Protein AF-A0A914Z4Q5-F1 (afdb_monomer_lite)

Secondary structure (DSSP, 8-state):
-HHHHHHHHHHIIIIIHHHHHHHHHS-GGGHHHHHHHHHHHHHHHHHHHHHHHHHHTSHHHHHHHHHHT--HHHHHHHHHHHHHHHHHHHHHHHHHHPPP---TT--

Radius of gyration: 18.32 Å; chains: 1; bounding box: 39×31×53 Å

Organism: NCBI:txid310955

Foldseek 3Di:
DVVVVVVVVVCCVCVVVVLVLLCQQDDPVCNVVSVVVVVVVVVVVVVVVVVLVVVCPDPVNVVVCVVVVDDSVVVVVVVVVVVVVVVVVVVVVVVVVDDRDTPPPDD

Sequence (107 aa):
MLPYALLTFGEVLVSATGLEFAYSQAPQAMKGVVMSFWNLTTTIGNLWVLLSNAAVRNDTVTHQIAGTGLSEAAFLMFFFAGFAFVAALAFGWYAKRYRMVDNYRSA

Structure (mmCIF, N/CA/C/O backbone):
data_AF-A0A914Z4Q5-F1
#
_entry.id   AF-A0A914Z4Q5-F1
#
loop_
_atom_site.group_PDB
_atom_site.id
_atom_site.type_symbol
_atom_site.label_atom_id
_atom_site.label_alt_id
_atom_site.label_comp_id
_atom_site.label_asym_id
_atom_site.label_entity_id
_atom_site.label_seq_id
_atom_site.pdbx_PDB_ins_code
_atom_site.Cartn_x
_atom_site.Cartn_y
_atom_site.Cartn_z
_atom_site.occupancy
_atom_site.B_iso_or_equiv
_atom_site.auth_seq_id
_atom_site.auth_comp_id
_atom_site.auth_asym_id
_atom_site.auth_atom_id
_atom_site.pdbx_PDB_model_num
ATOM 1 N N . MET A 1 1 ? 4.675 18.790 -8.484 1.00 60.09 1 MET A N 1
ATOM 2 C CA . MET A 1 1 ? 3.553 19.233 -7.625 1.00 60.09 1 MET A CA 1
ATOM 3 C C . MET A 1 1 ? 2.366 18.276 -7.692 1.00 60.09 1 MET A C 1
ATOM 5 O O . MET A 1 1 ? 2.050 17.696 -6.667 1.00 60.09 1 MET A O 1
ATOM 9 N N . LEU A 1 2 ? 1.782 18.017 -8.870 1.00 78.38 2 LEU A N 1
ATOM 10 C CA . LEU A 1 2 ? 0.685 17.042 -9.058 1.00 78.38 2 LEU A CA 1
ATOM 11 C C . LEU A 1 2 ? 0.879 15.660 -8.387 1.00 78.38 2 LEU A C 1
ATOM 13 O O . LEU A 1 2 ? -0.017 15.254 -7.652 1.00 78.38 2 LEU A O 1
ATOM 17 N N . PRO A 1 3 ? 2.016 14.951 -8.555 1.00 78.38 3 PRO A N 1
ATOM 18 C CA . PRO A 1 3 ? 2.190 13.640 -7.923 1.00 78.38 3 PRO A CA 1
ATOM 19 C C . PRO A 1 3 ? 2.276 13.722 -6.394 1.00 78.38 3 PRO A C 1
ATOM 21 O O . PRO A 1 3 ? 1.740 12.859 -5.712 1.00 78.38 3 PRO A O 1
ATOM 24 N N . TYR A 1 4 ? 2.881 14.782 -5.852 1.00 79.00 4 TYR A N 1
ATOM 25 C CA . TYR A 1 4 ? 2.941 15.003 -4.406 1.00 79.00 4 TYR A CA 1
ATOM 26 C C . TYR A 1 4 ? 1.558 15.293 -3.824 1.00 79.00 4 TYR A C 1
ATOM 28 O O . TYR A 1 4 ? 1.198 14.708 -2.814 1.00 79.00 4 TYR A O 1
ATOM 36 N N . ALA A 1 5 ? 0.752 16.122 -4.493 1.00 82.12 5 ALA A N 1
ATOM 37 C CA . ALA A 1 5 ? -0.614 16.399 -4.056 1.00 82.12 5 ALA A CA 1
ATOM 38 C C . ALA A 1 5 ? -1.478 15.127 -4.036 1.00 82.12 5 ALA A C 1
ATOM 40 O O . ALA A 1 5 ? -2.187 14.886 -3.064 1.00 82.12 5 ALA A O 1
ATOM 41 N N . LEU A 1 6 ? -1.382 14.289 -5.076 1.00 83.44 6 LEU A N 1
ATOM 42 C CA . LEU A 1 6 ? -2.100 13.011 -5.143 1.00 83.44 6 LEU A CA 1
ATOM 43 C C . LEU A 1 6 ? -1.632 12.026 -4.066 1.00 83.44 6 LEU A C 1
ATOM 45 O O . LEU A 1 6 ? -2.463 11.371 -3.439 1.00 83.44 6 LEU A O 1
ATOM 49 N N . LEU A 1 7 ? -0.320 11.937 -3.832 1.00 85.06 7 LEU A N 1
ATOM 50 C CA . LEU A 1 7 ? 0.248 11.042 -2.828 1.00 85.06 7 LEU A CA 1
ATOM 51 C C . LEU A 1 7 ? -0.152 11.469 -1.413 1.00 85.06 7 LEU A C 1
ATOM 53 O O . LEU A 1 7 ? -0.652 10.642 -0.659 1.00 85.06 7 LEU A O 1
ATOM 57 N N . THR A 1 8 ? -0.026 12.755 -1.078 1.00 83.31 8 THR A N 1
ATOM 58 C CA . THR A 1 8 ? -0.447 13.284 0.228 1.00 83.31 8 THR A CA 1
ATOM 59 C C . THR A 1 8 ? -1.955 13.144 0.433 1.00 83.31 8 THR A C 1
ATOM 61 O O . THR A 1 8 ? -2.401 12.816 1.529 1.00 83.31 8 THR A O 1
ATOM 64 N N . PHE A 1 9 ? -2.764 13.331 -0.613 1.00 82.94 9 PHE A N 1
ATOM 65 C CA . PHE A 1 9 ? -4.207 13.111 -0.519 1.00 82.94 9 PHE A CA 1
ATOM 66 C C . PHE A 1 9 ? -4.541 11.640 -0.225 1.00 82.94 9 PHE A C 1
ATOM 68 O O . PHE A 1 9 ? -5.350 11.356 0.657 1.00 82.94 9 PHE A O 1
ATOM 75 N N . GLY A 1 10 ? -3.876 10.700 -0.905 1.00 80.31 10 GLY A N 1
ATOM 76 C CA . GLY A 1 10 ? -4.007 9.268 -0.625 1.00 80.31 10 GLY A CA 1
ATOM 77 C C . GLY A 1 10 ? -3.531 8.886 0.779 1.00 80.31 10 GLY A C 1
ATOM 78 O O . GLY A 1 10 ? -4.180 8.094 1.457 1.00 80.31 10 GLY A O 1
ATOM 79 N N . GLU A 1 11 ? -2.440 9.490 1.246 1.00 83.31 11 GLU A N 1
ATOM 80 C CA . GLU A 1 11 ? -1.909 9.280 2.592 1.00 83.31 11 GLU A CA 1
ATOM 81 C C . GLU A 1 11 ? -2.914 9.702 3.667 1.00 83.31 11 GLU A C 1
ATOM 83 O O . GLU A 1 11 ? -3.205 8.917 4.566 1.00 83.31 11 GLU A O 1
ATOM 88 N N . VAL A 1 12 ? -3.514 10.889 3.553 1.00 82.75 12 VAL A N 1
ATOM 89 C CA . VAL A 1 12 ? -4.534 11.348 4.509 1.00 82.75 12 VAL A CA 1
ATOM 90 C C . VAL A 1 12 ? -5.757 10.428 4.485 1.00 82.75 12 VAL A C 1
ATOM 92 O O . VAL A 1 12 ? -6.275 10.060 5.539 1.00 82.75 12 VAL A O 1
ATOM 95 N N . LEU A 1 13 ? -6.195 10.006 3.297 1.00 82.88 13 LEU A N 1
ATOM 96 C CA . LEU A 1 13 ? -7.371 9.152 3.154 1.00 82.88 13 LEU A CA 1
ATOM 97 C C . LEU A 1 13 ? -7.177 7.730 3.667 1.00 82.88 13 LEU A C 1
ATOM 99 O O . LEU A 1 13 ? -8.170 7.134 4.060 1.00 82.88 13 LEU A O 1
ATOM 103 N N . VAL A 1 14 ? -5.968 7.168 3.645 1.00 77.31 14 VAL A N 1
ATOM 104 C CA . VAL A 1 14 ? -5.729 5.764 4.028 1.00 77.31 14 VAL A CA 1
ATOM 105 C C . VAL A 1 14 ? -5.035 5.652 5.383 1.00 77.31 14 VAL A C 1
ATOM 107 O O . VAL A 1 14 ? -5.427 4.826 6.204 1.00 77.31 14 VAL A O 1
ATOM 110 N N . SER A 1 15 ? -4.019 6.477 5.638 1.00 75.81 15 SER A N 1
ATOM 111 C CA . SER A 1 15 ? -3.202 6.396 6.852 1.00 75.81 15 SER A CA 1
ATOM 112 C C . SER A 1 15 ? -3.958 6.923 8.072 1.00 75.81 15 SER A C 1
ATOM 114 O O . SER A 1 15 ? -4.119 6.202 9.057 1.00 75.81 15 SER A O 1
ATOM 116 N N . ALA A 1 16 ? -4.496 8.147 7.993 1.00 74.06 16 ALA A N 1
ATOM 117 C CA . ALA A 1 16 ? -5.208 8.750 9.121 1.00 74.06 16 ALA A CA 1
ATOM 118 C C . ALA A 1 16 ? -6.540 8.032 9.400 1.00 74.06 16 ALA A C 1
ATOM 120 O O . ALA A 1 16 ? -6.798 7.617 10.528 1.00 74.06 16 ALA A O 1
ATOM 121 N N . THR A 1 17 ? -7.355 7.802 8.363 1.00 79.56 17 THR A N 1
ATOM 122 C CA . THR A 1 17 ? -8.668 7.153 8.535 1.00 79.56 17 THR A CA 1
ATOM 123 C C . THR A 1 17 ? -8.552 5.667 8.892 1.00 79.56 17 THR A C 1
ATOM 125 O O . THR A 1 17 ? -9.358 5.157 9.668 1.00 79.56 17 THR A O 1
ATOM 128 N N . GLY A 1 18 ? -7.549 4.960 8.355 1.00 76.19 18 GLY A N 1
ATOM 129 C CA . GLY A 1 18 ? -7.372 3.525 8.566 1.00 76.19 18 GLY A CA 1
ATOM 130 C C . GLY A 1 18 ? -7.026 3.194 10.013 1.00 76.19 18 GLY A C 1
ATOM 131 O O . GLY A 1 18 ? -7.574 2.244 10.575 1.00 76.19 18 GLY A O 1
ATOM 132 N N . LEU A 1 19 ? -6.169 4.005 10.640 1.00 74.12 19 LEU A N 1
ATOM 133 C CA . LEU A 1 19 ? -5.808 3.829 12.044 1.00 74.12 19 LEU A CA 1
ATOM 134 C C . LEU A 1 19 ? -6.984 4.162 12.977 1.00 74.12 19 LEU A C 1
ATOM 136 O O . LEU A 1 19 ? -7.260 3.409 13.912 1.00 74.12 19 LEU A O 1
ATOM 140 N N . GLU A 1 20 ? -7.716 5.245 12.701 1.00 75.06 20 GLU A N 1
ATOM 141 C CA . GLU A 1 20 ? -8.919 5.610 13.461 1.00 75.06 20 GLU A CA 1
ATOM 142 C C . GLU A 1 20 ? -10.014 4.537 13.351 1.00 75.06 20 GLU A C 1
ATOM 144 O O . GLU A 1 20 ? -10.592 4.130 14.364 1.00 75.06 20 GLU A O 1
ATOM 149 N N . PHE A 1 21 ? -10.241 3.996 12.150 1.00 76.50 21 PHE A N 1
ATOM 150 C CA . PHE A 1 21 ? -11.155 2.877 11.935 1.00 76.50 21 PHE A CA 1
ATOM 151 C C . PHE A 1 21 ? -10.711 1.628 12.707 1.00 76.50 21 PHE A C 1
ATOM 153 O O . PHE A 1 21 ? -11.515 1.036 13.431 1.00 76.50 21 PHE A O 1
ATOM 160 N N . ALA A 1 22 ? -9.430 1.254 12.632 1.00 73.94 22 ALA A N 1
ATOM 161 C CA . ALA A 1 22 ? -8.899 0.102 13.358 1.00 73.94 22 ALA A CA 1
ATOM 162 C C . ALA A 1 22 ? -9.063 0.249 14.882 1.00 73.94 22 ALA A C 1
ATOM 164 O O . ALA A 1 22 ? -9.409 -0.720 15.561 1.00 73.94 22 ALA A O 1
ATOM 165 N N . TYR A 1 23 ? -8.892 1.459 15.424 1.00 70.69 23 TYR A N 1
ATOM 166 C CA . TYR A 1 23 ? -9.152 1.728 16.838 1.0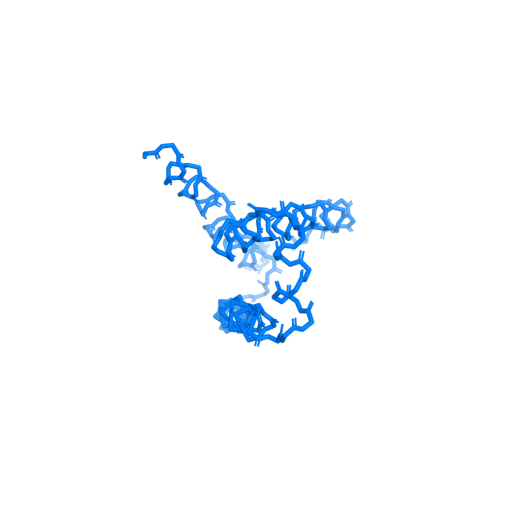0 70.69 23 TYR A CA 1
ATOM 167 C C . TYR A 1 23 ? -10.635 1.705 17.216 1.00 70.69 23 TYR A C 1
ATOM 169 O O . TYR A 1 23 ? -10.943 1.318 18.341 1.00 70.69 23 TYR A O 1
ATOM 177 N N . SER A 1 24 ? -11.549 2.077 16.317 1.00 71.94 24 SER A N 1
ATOM 178 C CA . SER A 1 24 ? -12.999 2.001 16.574 1.00 71.94 24 SER A CA 1
ATOM 179 C C . SER A 1 24 ? -13.537 0.561 16.614 1.00 71.94 24 SER A C 1
ATOM 181 O O . SER A 1 24 ? -14.473 0.256 17.358 1.00 71.94 24 SER A O 1
ATOM 183 N N . GLN A 1 25 ? -12.916 -0.337 15.843 1.00 65.94 25 GLN A N 1
ATOM 184 C CA . GLN A 1 25 ? -13.324 -1.737 15.706 1.00 65.94 25 GLN A CA 1
ATOM 185 C C . GLN A 1 25 ? -12.622 -2.666 16.713 1.00 65.94 25 GLN A C 1
ATOM 187 O O . GLN A 1 25 ? -13.111 -3.763 16.975 1.00 65.94 25 GLN A O 1
ATOM 192 N N . ALA A 1 26 ? -11.497 -2.263 17.312 1.00 66.56 26 ALA A N 1
ATOM 193 C CA . ALA A 1 26 ? -10.769 -3.081 18.285 1.00 66.56 26 ALA A CA 1
ATOM 194 C C . ALA A 1 26 ? -11.216 -2.811 19.742 1.00 66.56 26 ALA A C 1
ATOM 196 O O . ALA A 1 26 ? -11.399 -1.654 20.125 1.00 66.56 26 ALA A O 1
ATOM 197 N N . PRO A 1 27 ? -11.335 -3.842 20.604 1.00 61.59 27 PRO A N 1
ATOM 198 C CA . PRO A 1 27 ? -11.535 -3.656 22.043 1.00 61.59 27 PRO A CA 1
ATOM 199 C C . PRO A 1 27 ? -10.419 -2.798 22.664 1.00 61.59 27 PRO A C 1
ATOM 201 O O . PRO A 1 27 ? -9.254 -2.933 22.288 1.00 61.59 27 PRO A O 1
ATOM 204 N N . GLN A 1 28 ? -10.742 -1.960 23.660 1.00 62.16 28 GLN A N 1
ATOM 205 C CA . GLN A 1 28 ? -9.801 -1.004 24.284 1.00 62.16 28 GLN A CA 1
ATOM 206 C C . GLN A 1 28 ? -8.481 -1.646 24.757 1.00 62.16 28 GLN A C 1
ATOM 208 O O . GLN A 1 28 ? -7.422 -1.029 24.649 1.00 62.16 28 GLN A O 1
ATOM 213 N N . ALA A 1 29 ? -8.522 -2.905 25.206 1.00 68.56 29 ALA A N 1
ATOM 214 C CA . ALA A 1 29 ? -7.349 -3.666 25.643 1.00 68.56 29 ALA A CA 1
ATOM 215 C C . ALA A 1 29 ? -6.364 -4.035 24.509 1.00 68.56 29 ALA A C 1
ATOM 217 O O . ALA A 1 29 ? -5.212 -4.355 24.784 1.00 68.56 29 ALA A O 1
ATOM 218 N N . MET A 1 30 ? -6.777 -3.981 23.235 1.00 75.94 30 MET A N 1
ATOM 219 C CA . MET A 1 30 ? -5.962 -4.396 22.080 1.00 75.94 30 MET A CA 1
ATOM 220 C C . MET A 1 30 ? -5.346 -3.224 21.301 1.00 75.94 30 MET A C 1
ATOM 222 O O . MET A 1 30 ? -4.684 -3.446 20.287 1.00 75.94 30 MET A O 1
ATOM 226 N N . LYS A 1 31 ? -5.492 -1.978 21.772 1.00 69.94 31 LYS A N 1
ATOM 227 C CA . LYS A 1 31 ? -4.938 -0.787 21.097 1.00 69.94 31 LYS A CA 1
ATOM 228 C C . LYS A 1 31 ? -3.426 -0.874 20.850 1.00 69.94 31 LYS A C 1
ATOM 230 O O . LYS A 1 31 ? -2.961 -0.479 19.782 1.00 69.94 31 LYS A O 1
ATOM 235 N N . GLY A 1 32 ? -2.670 -1.442 21.793 1.00 76.88 32 GLY A N 1
ATOM 236 C CA . GLY A 1 32 ? -1.230 -1.674 21.621 1.00 76.88 32 GLY A CA 1
ATOM 237 C C . GLY A 1 32 ? -0.919 -2.675 20.503 1.00 76.88 32 GLY A C 1
ATOM 238 O O . GLY A 1 32 ? -0.011 -2.455 19.710 1.00 76.88 32 GLY A O 1
ATOM 239 N N . VAL A 1 33 ? -1.727 -3.732 20.376 1.00 81.44 33 VAL A N 1
ATOM 240 C CA . VAL A 1 33 ? -1.579 -4.747 19.322 1.00 81.44 33 VAL A CA 1
ATOM 241 C C . VAL A 1 33 ? -1.899 -4.155 17.946 1.00 81.44 33 VAL A C 1
ATOM 243 O O . VAL A 1 33 ? -1.147 -4.384 17.002 1.00 81.44 33 VAL A O 1
ATOM 246 N N . VAL A 1 34 ? -2.949 -3.331 17.837 1.00 81.81 34 VAL A N 1
ATOM 247 C CA . VAL A 1 34 ? -3.288 -2.605 16.597 1.00 81.81 34 VAL A CA 1
ATOM 248 C C . VAL A 1 34 ? -2.139 -1.699 16.154 1.00 81.81 34 VAL A C 1
ATOM 250 O O . VAL A 1 34 ? -1.757 -1.733 14.987 1.00 81.81 34 VAL A O 1
ATOM 253 N N . MET A 1 35 ? -1.535 -0.941 17.076 1.00 81.94 35 MET A N 1
ATOM 254 C CA . MET A 1 35 ? -0.389 -0.083 16.751 1.00 81.94 35 MET A CA 1
ATOM 255 C C . MET A 1 35 ? 0.836 -0.901 16.303 1.00 81.94 35 MET A C 1
ATOM 257 O O . MET A 1 35 ? 1.513 -0.528 15.347 1.00 81.94 35 MET A O 1
ATOM 261 N N . SER A 1 36 ? 1.099 -2.049 16.933 1.00 84.88 36 SER A N 1
ATOM 262 C CA . SER A 1 36 ? 2.167 -2.961 16.501 1.00 84.88 36 SER A CA 1
ATOM 263 C C . SER A 1 36 ? 1.929 -3.518 15.094 1.00 84.88 36 SER A C 1
ATOM 265 O O . SER A 1 36 ? 2.852 -3.523 14.281 1.00 84.88 36 SER A O 1
ATOM 267 N N . PHE A 1 37 ? 0.701 -3.934 14.766 1.00 84.38 37 PHE A N 1
ATOM 268 C CA . PHE A 1 37 ? 0.352 -4.365 13.405 1.00 84.38 37 PHE A CA 1
ATOM 269 C C . PHE A 1 37 ? 0.419 -3.220 12.389 1.00 84.38 37 PHE A C 1
ATOM 271 O O . PHE A 1 37 ? 0.808 -3.440 11.240 1.00 84.38 37 PHE A O 1
ATOM 278 N N . TRP A 1 38 ? 0.106 -1.993 12.802 1.00 83.88 38 TRP A N 1
ATOM 279 C CA . TRP A 1 38 ? 0.272 -0.815 11.956 1.00 83.88 38 TRP A CA 1
ATOM 280 C C . TRP A 1 38 ? 1.744 -0.585 11.592 1.00 83.88 38 TRP A C 1
ATOM 282 O O . TRP A 1 38 ? 2.085 -0.479 10.416 1.00 83.88 38 TRP A O 1
ATOM 292 N N . ASN A 1 39 ? 2.642 -0.625 12.580 1.00 84.75 39 ASN A N 1
ATOM 293 C CA . ASN A 1 39 ? 4.084 -0.528 12.335 1.00 84.75 39 ASN A CA 1
ATOM 294 C C . ASN A 1 39 ? 4.593 -1.668 11.443 1.00 84.75 39 ASN A C 1
ATOM 296 O O . ASN A 1 39 ? 5.376 -1.432 10.522 1.00 84.75 39 ASN A O 1
ATOM 300 N N . LEU A 1 40 ? 4.098 -2.890 11.664 1.00 86.75 40 LEU A N 1
ATOM 301 C CA . LEU A 1 40 ? 4.428 -4.038 10.824 1.00 86.75 40 LEU A CA 1
ATOM 302 C C . LEU A 1 40 ? 3.994 -3.823 9.367 1.00 86.75 40 LEU A C 1
ATOM 304 O O . LEU A 1 40 ? 4.713 -4.218 8.454 1.00 86.75 40 LEU A O 1
ATOM 308 N N . THR A 1 41 ? 2.859 -3.160 9.138 1.00 86.44 41 THR A N 1
ATOM 309 C CA . THR A 1 41 ? 2.380 -2.825 7.789 1.00 86.44 41 THR A CA 1
ATOM 310 C C . THR A 1 41 ? 3.388 -1.933 7.058 1.00 86.44 41 THR A C 1
ATOM 312 O O . THR A 1 41 ? 3.738 -2.219 5.912 1.00 86.44 41 THR A O 1
ATOM 315 N N . THR A 1 42 ? 3.948 -0.923 7.733 1.00 88.81 42 THR A N 1
ATOM 316 C CA . THR A 1 42 ? 5.023 -0.078 7.180 1.00 88.81 42 THR A CA 1
ATOM 317 C C . THR A 1 42 ? 6.295 -0.879 6.898 1.00 88.81 42 THR A C 1
ATOM 319 O O . THR A 1 42 ? 6.930 -0.693 5.857 1.00 88.81 42 THR A O 1
ATOM 322 N N . THR A 1 43 ? 6.678 -1.802 7.785 1.00 89.75 43 THR A N 1
ATOM 323 C CA . THR A 1 43 ? 7.828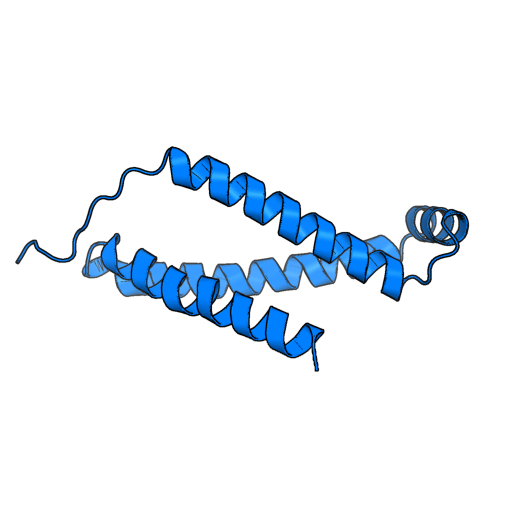 -2.691 7.553 1.00 89.75 43 THR A CA 1
ATOM 324 C C . THR A 1 43 ? 7.612 -3.578 6.326 1.00 89.75 43 THR A C 1
ATOM 326 O O . THR A 1 43 ? 8.488 -3.649 5.468 1.00 89.75 43 THR A O 1
ATOM 329 N N . ILE A 1 44 ? 6.440 -4.204 6.197 1.00 90.81 44 ILE A N 1
ATOM 330 C CA . ILE A 1 44 ? 6.086 -5.047 5.047 1.00 90.81 44 ILE A CA 1
ATOM 331 C C . ILE A 1 44 ? 6.076 -4.224 3.751 1.00 90.81 44 ILE A C 1
ATOM 333 O O . ILE A 1 44 ? 6.589 -4.687 2.734 1.00 90.81 44 ILE A O 1
ATOM 337 N 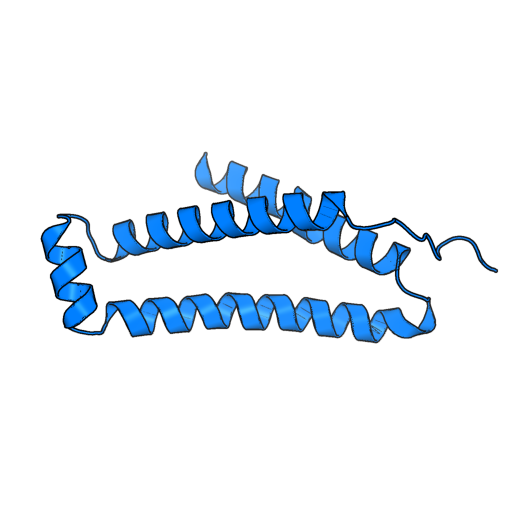N . GLY A 1 45 ? 5.566 -2.990 3.781 1.00 88.75 45 GLY A N 1
ATOM 338 C CA . GLY A 1 45 ? 5.619 -2.079 2.634 1.00 88.75 45 GLY A CA 1
ATOM 339 C C . GLY A 1 45 ? 7.052 -1.816 2.158 1.00 88.75 45 GLY A C 1
ATOM 340 O O . GLY A 1 45 ? 7.346 -1.940 0.971 1.00 88.75 45 GLY A O 1
ATOM 341 N N . ASN A 1 46 ? 7.973 -1.543 3.085 1.00 91.25 46 ASN A N 1
ATOM 342 C CA . ASN A 1 46 ? 9.389 -1.360 2.752 1.00 91.25 46 ASN A CA 1
ATOM 343 C C . ASN A 1 46 ? 10.059 -2.656 2.265 1.00 91.25 46 ASN A C 1
ATOM 345 O O . ASN A 1 46 ? 10.906 -2.611 1.372 1.00 91.25 46 ASN A O 1
ATOM 349 N N . LEU A 1 47 ? 9.663 -3.819 2.794 1.00 91.44 47 LEU A N 1
ATOM 350 C CA . LEU A 1 47 ? 10.146 -5.112 2.301 1.00 91.44 47 LEU A CA 1
ATOM 351 C C . LEU A 1 47 ? 9.777 -5.331 0.830 1.00 91.44 47 LEU A C 1
ATOM 353 O O . LEU A 1 47 ? 10.624 -5.784 0.063 1.00 91.44 47 LEU A O 1
ATOM 357 N N . TRP A 1 48 ? 8.569 -4.951 0.403 1.00 87.88 48 TRP A N 1
ATOM 358 C CA . TRP A 1 48 ? 8.191 -5.008 -1.014 1.00 87.88 48 TRP A CA 1
ATOM 359 C C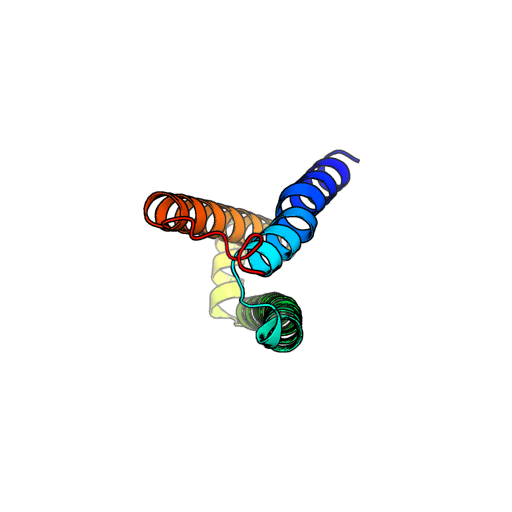 . TRP A 1 48 ? 9.089 -4.142 -1.899 1.00 87.88 48 TRP A C 1
ATOM 361 O O . TRP A 1 48 ? 9.472 -4.585 -2.980 1.00 87.88 48 TRP A O 1
ATOM 371 N N . VAL A 1 49 ? 9.485 -2.956 -1.426 1.00 88.50 49 VAL A N 1
ATOM 372 C CA . VAL A 1 49 ? 10.431 -2.080 -2.140 1.00 88.50 49 VAL A CA 1
ATOM 373 C C . VAL A 1 49 ? 11.803 -2.730 -2.284 1.00 88.50 49 VAL A C 1
ATOM 375 O O . VAL A 1 49 ? 12.406 -2.677 -3.356 1.00 88.50 49 VAL A O 1
ATOM 378 N N . LEU A 1 50 ? 12.305 -3.378 -1.235 1.00 89.50 50 LEU A N 1
ATOM 379 C CA . LEU A 1 50 ? 13.579 -4.095 -1.298 1.00 89.50 50 LEU A CA 1
ATOM 380 C C . LEU A 1 50 ? 13.510 -5.284 -2.262 1.00 89.50 50 LEU A C 1
ATOM 382 O O . LEU A 1 50 ? 14.401 -5.450 -3.095 1.00 89.50 50 LEU A O 1
ATOM 386 N N . LEU A 1 51 ? 12.440 -6.078 -2.187 1.00 89.50 51 LEU A N 1
ATOM 387 C CA . LEU A 1 51 ? 12.238 -7.240 -3.050 1.00 89.50 51 LEU A CA 1
ATOM 388 C C . LEU A 1 51 ? 12.098 -6.845 -4.522 1.00 89.50 51 LEU A C 1
ATOM 390 O O . LEU A 1 51 ? 12.708 -7.488 -5.373 1.00 89.50 51 LEU A O 1
ATOM 394 N N . SER A 1 52 ? 11.362 -5.776 -4.839 1.00 86.50 52 SER A N 1
ATOM 395 C CA . SER A 1 52 ? 11.237 -5.300 -6.221 1.00 86.50 52 SER A CA 1
ATOM 396 C C . SER A 1 52 ? 12.575 -4.803 -6.768 1.00 86.50 52 SER A C 1
ATOM 398 O O . SER A 1 52 ? 12.923 -5.104 -7.906 1.00 86.50 52 SER A O 1
ATOM 400 N N . ASN A 1 53 ? 13.361 -4.087 -5.955 1.00 85.38 53 ASN A N 1
ATOM 401 C CA . ASN A 1 53 ? 14.699 -3.640 -6.346 1.00 85.38 53 ASN A CA 1
ATOM 402 C C . ASN A 1 53 ? 15.651 -4.823 -6.576 1.00 85.38 53 ASN A C 1
ATOM 404 O O . ASN A 1 53 ? 16.421 -4.814 -7.534 1.00 85.38 53 ASN A O 1
ATOM 408 N N . ALA A 1 54 ? 15.594 -5.852 -5.728 1.00 85.38 54 ALA A N 1
ATOM 409 C CA . ALA A 1 54 ? 16.375 -7.071 -5.917 1.00 85.38 54 ALA A CA 1
ATOM 410 C C . ALA A 1 54 ? 15.933 -7.851 -7.168 1.00 85.38 54 ALA A C 1
ATOM 412 O O . ALA A 1 54 ? 16.777 -8.375 -7.889 1.00 85.38 54 ALA A O 1
ATOM 413 N N . ALA A 1 55 ? 14.629 -7.888 -7.458 1.00 83.38 55 ALA A N 1
ATOM 414 C CA . ALA A 1 55 ? 14.085 -8.559 -8.634 1.00 83.38 55 ALA A CA 1
ATOM 415 C C . ALA A 1 55 ? 14.524 -7.892 -9.948 1.00 83.38 55 ALA A C 1
ATOM 417 O O . ALA A 1 55 ? 14.880 -8.593 -10.890 1.00 83.38 55 ALA A O 1
ATOM 418 N N . VAL A 1 56 ? 14.559 -6.556 -10.005 1.00 80.56 56 VAL A N 1
ATOM 419 C CA . VAL A 1 56 ? 15.000 -5.806 -11.201 1.00 80.56 56 VAL A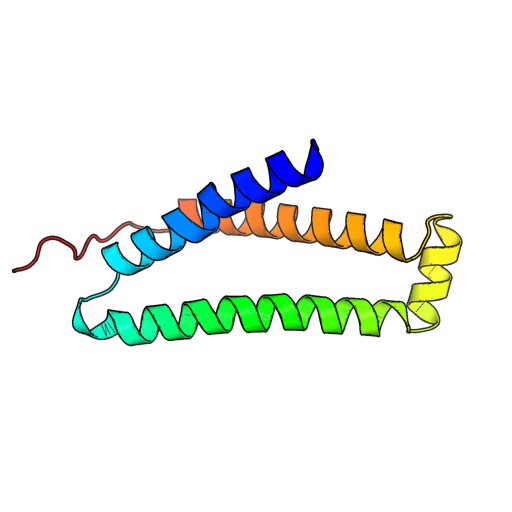 CA 1
ATOM 420 C C . VAL A 1 56 ? 16.491 -5.993 -11.503 1.00 80.56 56 VAL A C 1
ATOM 422 O O . VAL A 1 56 ? 16.891 -5.890 -12.657 1.00 80.56 56 VAL A O 1
ATOM 425 N N . ARG A 1 57 ? 17.303 -6.341 -10.495 1.00 78.38 57 ARG A N 1
ATOM 426 C CA . ARG A 1 57 ? 18.730 -6.672 -10.662 1.00 78.38 57 ARG A CA 1
ATOM 427 C C . ARG A 1 57 ? 18.987 -8.066 -11.244 1.00 78.38 57 ARG A C 1
ATOM 429 O O . ARG A 1 57 ? 20.143 -8.416 -11.451 1.00 78.38 57 ARG A O 1
ATOM 436 N N . ASN A 1 58 ? 17.955 -8.885 -11.441 1.00 82.50 58 ASN A N 1
ATOM 437 C CA . ASN A 1 58 ? 18.102 -10.191 -12.072 1.00 82.50 58 ASN A CA 1
ATOM 438 C C . ASN A 1 58 ? 18.150 -10.027 -13.596 1.00 82.50 58 ASN A C 1
ATOM 440 O O . ASN A 1 58 ? 17.223 -9.455 -14.169 1.00 82.50 58 ASN A O 1
ATOM 444 N N . ASP A 1 59 ? 19.161 -10.611 -14.243 1.00 74.69 59 ASP A N 1
ATOM 445 C CA . ASP A 1 59 ? 19.390 -10.508 -15.692 1.00 74.69 59 ASP A CA 1
ATOM 446 C C . ASP A 1 59 ? 18.140 -10.836 -16.527 1.00 74.69 59 ASP A C 1
ATOM 448 O O . ASP A 1 59 ? 17.884 -10.210 -17.555 1.00 74.69 59 ASP A O 1
ATOM 452 N N . THR A 1 60 ? 17.301 -11.768 -16.059 1.00 76.62 60 THR A N 1
ATOM 453 C CA . THR A 1 60 ? 16.043 -12.138 -16.732 1.00 76.62 60 THR A CA 1
ATOM 454 C C . THR A 1 60 ? 15.059 -10.968 -16.787 1.00 76.62 60 THR A C 1
ATOM 456 O O . THR A 1 60 ? 14.443 -10.712 -17.822 1.00 76.62 60 THR A O 1
ATOM 459 N N . VAL A 1 61 ? 14.909 -10.245 -15.676 1.00 74.69 61 VAL A N 1
ATOM 460 C CA . VAL A 1 61 ? 13.996 -9.102 -15.563 1.00 74.69 61 VAL A CA 1
ATOM 461 C C . VAL A 1 61 ? 14.594 -7.894 -16.278 1.00 74.69 61 VAL A C 1
ATOM 463 O O . VAL A 1 61 ? 13.877 -7.199 -16.992 1.00 74.69 61 VAL A O 1
ATOM 466 N N . THR A 1 62 ? 15.909 -7.687 -16.186 1.00 75.56 62 THR A N 1
ATOM 467 C CA . THR A 1 62 ? 16.611 -6.623 -16.917 1.00 75.56 62 THR A CA 1
ATOM 468 C C . THR A 1 62 ? 16.462 -6.786 -18.433 1.00 75.56 62 THR A C 1
ATOM 470 O O . THR A 1 62 ? 16.156 -5.816 -19.125 1.00 75.56 62 THR A O 1
ATOM 473 N N . HIS A 1 63 ? 16.577 -8.010 -18.961 1.00 74.31 63 HIS A N 1
ATOM 474 C CA . HIS A 1 63 ? 16.330 -8.290 -20.379 1.00 74.31 63 HIS A CA 1
ATOM 475 C C . HIS A 1 63 ? 14.876 -8.028 -20.794 1.00 74.31 63 HIS A C 1
ATOM 477 O O . HIS A 1 63 ? 14.632 -7.492 -21.877 1.00 74.31 63 HIS A O 1
ATOM 483 N N . GLN A 1 64 ? 13.905 -8.364 -19.939 1.00 75.12 64 GLN A N 1
ATOM 484 C CA . GLN A 1 64 ? 12.496 -8.045 -20.188 1.00 75.12 64 GLN A CA 1
ATOM 485 C C . GLN A 1 64 ? 12.252 -6.532 -20.196 1.00 75.12 64 GLN A C 1
ATOM 487 O O . GLN A 1 64 ? 11.564 -6.037 -21.085 1.00 75.12 64 GLN A O 1
ATOM 492 N N . ILE A 1 65 ? 12.862 -5.788 -19.269 1.00 73.69 65 ILE A N 1
ATOM 493 C CA . ILE A 1 65 ? 12.778 -4.322 -19.216 1.00 73.69 65 ILE A CA 1
ATOM 494 C C . ILE A 1 65 ? 13.407 -3.710 -20.472 1.00 73.69 65 ILE A C 1
ATOM 496 O O . ILE A 1 65 ? 12.784 -2.855 -21.104 1.00 73.69 65 ILE A O 1
ATOM 500 N N . ALA A 1 66 ? 14.572 -4.200 -20.904 1.00 73.12 66 ALA A N 1
ATOM 501 C CA . ALA A 1 66 ? 15.217 -3.751 -22.137 1.00 73.12 66 ALA A CA 1
ATOM 502 C C . ALA A 1 66 ? 14.317 -3.949 -23.374 1.00 73.12 66 ALA A C 1
ATOM 504 O O . ALA A 1 66 ? 14.272 -3.082 -24.245 1.00 73.12 66 ALA A O 1
ATOM 505 N N . GLY A 1 67 ? 13.537 -5.037 -23.418 1.00 76.19 67 GLY A N 1
ATOM 506 C CA . GLY A 1 67 ? 12.542 -5.292 -24.466 1.00 76.19 67 GLY A CA 1
ATOM 507 C C . GLY A 1 67 ? 11.345 -4.329 -24.465 1.00 76.19 67 GLY A C 1
ATOM 508 O O . GLY A 1 67 ? 10.728 -4.127 -25.508 1.00 76.19 67 GLY A O 1
ATOM 509 N N . THR A 1 68 ? 11.022 -3.703 -23.328 1.00 76.62 68 THR A N 1
ATOM 510 C CA . THR A 1 68 ? 9.936 -2.704 -23.231 1.00 76.62 68 THR A CA 1
ATOM 511 C C . THR A 1 68 ? 10.355 -1.297 -23.667 1.00 76.62 68 THR A C 1
ATOM 513 O O . THR A 1 68 ? 9.493 -0.447 -23.876 1.00 76.62 68 THR A O 1
ATOM 516 N N . GLY A 1 69 ? 11.663 -1.029 -23.790 1.00 75.94 69 GLY A N 1
ATOM 517 C CA . GLY A 1 69 ? 12.203 0.296 -24.123 1.00 75.94 69 GLY A CA 1
ATOM 518 C C . GLY A 1 69 ? 12.072 1.344 -23.007 1.00 75.94 69 GLY A C 1
ATOM 519 O O . GLY A 1 69 ? 12.375 2.516 -23.227 1.00 75.94 69 GLY A O 1
ATOM 520 N N . LEU A 1 70 ? 11.622 0.943 -21.815 1.00 78.31 70 LEU A N 1
ATOM 521 C CA . LEU A 1 70 ? 11.507 1.798 -20.634 1.00 78.31 70 LEU A CA 1
ATOM 522 C C . LEU A 1 70 ? 12.785 1.731 -19.790 1.00 78.31 70 LEU A C 1
ATOM 524 O O . LEU A 1 70 ? 13.469 0.710 -19.752 1.00 78.31 70 LEU A O 1
ATOM 528 N N . SER A 1 71 ? 13.091 2.809 -19.063 1.00 82.19 71 SER A N 1
ATOM 529 C CA . SER A 1 71 ? 14.137 2.765 -18.038 1.00 82.19 71 SER A CA 1
ATOM 530 C C . SER A 1 71 ? 13.697 1.897 -16.855 1.00 82.19 71 SER A C 1
ATOM 532 O O . SER A 1 71 ? 12.505 1.816 -16.547 1.00 82.19 71 SER A O 1
ATOM 534 N N . GLU A 1 72 ? 14.653 1.298 -16.141 1.00 78.69 72 GLU A N 1
ATOM 535 C CA . GLU A 1 72 ? 14.382 0.509 -14.926 1.00 78.69 72 GLU A CA 1
ATOM 536 C C . GLU A 1 72 ? 13.530 1.288 -13.910 1.00 78.69 72 GLU A C 1
ATOM 538 O O . GLU A 1 72 ? 12.581 0.755 -13.335 1.00 78.69 72 GLU A O 1
ATOM 543 N N . ALA A 1 73 ? 13.815 2.585 -13.746 1.00 80.12 73 ALA A N 1
ATOM 544 C CA . ALA A 1 73 ? 13.059 3.469 -12.867 1.00 80.12 73 ALA A CA 1
ATOM 545 C C . ALA A 1 73 ? 11.607 3.665 -13.336 1.00 80.12 73 ALA A C 1
ATOM 547 O O . ALA A 1 73 ? 10.686 3.597 -12.523 1.00 80.12 73 ALA A O 1
ATOM 548 N N . ALA A 1 74 ? 11.382 3.872 -14.639 1.00 82.00 74 ALA A N 1
ATOM 549 C CA . ALA A 1 74 ? 10.035 4.018 -15.187 1.00 82.00 74 ALA A CA 1
ATOM 550 C C . ALA A 1 74 ? 9.232 2.717 -15.049 1.00 82.00 74 ALA A C 1
ATOM 552 O O . ALA A 1 74 ? 8.072 2.753 -14.637 1.00 82.00 74 ALA A O 1
ATOM 553 N N . PHE A 1 75 ? 9.860 1.568 -15.319 1.00 84.31 75 PHE A N 1
ATOM 554 C CA . PHE A 1 75 ? 9.242 0.257 -15.130 1.00 84.31 75 PHE A CA 1
ATOM 555 C C . PHE A 1 75 ? 8.809 0.042 -13.675 1.00 84.31 75 PHE A C 1
ATOM 557 O O . PHE A 1 75 ? 7.660 -0.320 -13.423 1.00 84.31 75 PHE A O 1
ATOM 564 N N . LEU A 1 76 ? 9.685 0.346 -12.709 1.00 84.62 76 LEU A N 1
ATOM 565 C CA . LEU A 1 76 ? 9.358 0.255 -11.285 1.00 84.62 76 LEU A CA 1
ATOM 566 C C . LEU A 1 76 ? 8.206 1.185 -10.886 1.00 84.62 76 LEU A C 1
ATOM 568 O O . LEU A 1 76 ? 7.322 0.766 -10.142 1.00 84.62 76 LEU A O 1
ATOM 572 N N . MET A 1 77 ? 8.165 2.420 -11.394 1.00 86.12 77 MET A N 1
ATOM 573 C CA . MET A 1 77 ? 7.060 3.345 -11.110 1.00 86.12 77 MET A CA 1
ATOM 574 C C . MET A 1 77 ? 5.715 2.801 -11.606 1.00 86.12 77 MET A C 1
ATOM 576 O O . MET A 1 77 ? 4.735 2.831 -10.861 1.00 86.12 77 MET A O 1
ATOM 580 N N . PHE A 1 78 ? 5.659 2.261 -12.828 1.00 86.31 78 PHE A N 1
ATOM 581 C CA . PHE A 1 78 ? 4.437 1.644 -13.354 1.00 86.31 78 PHE A CA 1
ATOM 582 C C . PHE A 1 78 ? 4.072 0.350 -12.624 1.00 86.31 78 PHE A C 1
ATOM 584 O O . PHE A 1 78 ? 2.893 0.116 -12.360 1.00 86.31 78 PHE A O 1
ATOM 591 N N . PHE A 1 79 ? 5.064 -0.454 -12.240 1.00 86.88 79 PHE A N 1
ATOM 592 C CA . PHE A 1 79 ? 4.859 -1.648 -11.426 1.00 86.88 79 PHE A CA 1
ATOM 593 C C . PHE A 1 79 ? 4.213 -1.300 -10.080 1.00 86.88 79 PHE A C 1
ATOM 595 O O . PHE A 1 79 ? 3.188 -1.881 -9.729 1.00 86.88 79 PHE A O 1
ATOM 602 N N . PHE A 1 80 ? 4.745 -0.310 -9.355 1.00 87.19 80 PHE A N 1
ATOM 603 C CA . PHE A 1 80 ? 4.168 0.134 -8.084 1.00 87.19 80 PHE A CA 1
ATOM 604 C C . PHE A 1 80 ? 2.790 0.772 -8.246 1.00 87.19 80 PHE A C 1
ATOM 606 O O . PHE A 1 80 ? 1.910 0.520 -7.424 1.00 87.19 80 PHE A O 1
ATOM 613 N N . ALA A 1 81 ? 2.567 1.550 -9.309 1.00 87.62 81 ALA A N 1
ATOM 614 C CA . ALA A 1 81 ? 1.251 2.109 -9.605 1.00 87.62 81 ALA A CA 1
ATOM 615 C C . ALA A 1 81 ? 0.211 1.003 -9.860 1.00 87.62 81 ALA A C 1
ATOM 617 O O . ALA A 1 81 ? -0.882 1.033 -9.292 1.00 87.62 81 ALA A O 1
ATOM 618 N N . GLY A 1 82 ? 0.565 -0.009 -10.659 1.00 89.56 82 GLY A N 1
ATOM 619 C CA . GLY A 1 82 ? -0.280 -1.177 -10.908 1.00 89.56 82 GLY A CA 1
ATOM 620 C C . GLY A 1 82 ? -0.523 -2.002 -9.643 1.00 89.56 82 GLY A C 1
ATOM 621 O O . GLY A 1 82 ? -1.663 -2.358 -9.350 1.00 89.56 82 GLY A O 1
ATOM 622 N N . PHE A 1 83 ? 0.522 -2.245 -8.850 1.00 88.88 83 PHE A N 1
ATOM 623 C CA . PHE A 1 83 ? 0.427 -2.945 -7.569 1.00 88.88 83 PHE A CA 1
ATOM 624 C C . PHE A 1 83 ? -0.525 -2.233 -6.598 1.00 88.88 83 PHE A C 1
ATOM 626 O O . PHE A 1 83 ? -1.416 -2.868 -6.034 1.00 88.88 83 PHE A O 1
ATOM 633 N N . ALA A 1 84 ? -0.402 -0.909 -6.462 1.00 88.19 84 ALA A N 1
ATOM 634 C CA . ALA A 1 84 ? -1.296 -0.102 -5.636 1.00 88.19 84 ALA A CA 1
ATOM 635 C C . ALA A 1 84 ? -2.749 -0.155 -6.137 1.00 88.19 84 ALA A C 1
ATOM 637 O O . ALA A 1 84 ? -3.673 -0.270 -5.333 1.00 88.19 84 ALA A O 1
ATOM 638 N N . PHE A 1 85 ? -2.967 -0.132 -7.455 1.00 89.38 85 PHE A N 1
ATOM 639 C CA . PHE A 1 85 ? -4.307 -0.232 -8.036 1.00 89.38 85 PHE A CA 1
ATOM 640 C C . PHE A 1 85 ? -4.957 -1.598 -7.773 1.00 89.38 85 PHE A C 1
ATOM 642 O O . PHE A 1 85 ? -6.113 -1.668 -7.353 1.00 89.38 85 PHE A O 1
ATOM 649 N N . VAL A 1 86 ? -4.210 -2.693 -7.946 1.00 91.31 86 VAL A N 1
ATOM 650 C CA . VAL A 1 86 ? -4.684 -4.049 -7.622 1.00 91.31 86 VAL A CA 1
ATOM 651 C C . VAL A 1 86 ? -4.988 -4.175 -6.129 1.00 91.31 86 VAL A C 1
ATOM 653 O O . VAL A 1 86 ? -6.041 -4.701 -5.766 1.00 91.31 86 VAL A O 1
ATOM 656 N N . ALA A 1 87 ? -4.118 -3.649 -5.264 1.00 87.50 87 ALA A N 1
ATOM 657 C CA . ALA A 1 87 ? -4.348 -3.626 -3.823 1.00 87.50 87 ALA A CA 1
ATOM 658 C C . ALA A 1 87 ? -5.616 -2.836 -3.461 1.00 87.50 87 ALA A C 1
ATOM 660 O O . ALA A 1 87 ? -6.413 -3.305 -2.650 1.00 87.50 87 ALA A O 1
ATOM 661 N N . ALA A 1 88 ? -5.860 -1.692 -4.107 1.00 86.62 88 ALA A N 1
ATOM 662 C CA . ALA A 1 88 ? -7.073 -0.900 -3.910 1.00 86.62 88 ALA A CA 1
ATOM 663 C C . ALA A 1 88 ? -8.342 -1.660 -4.336 1.00 86.62 88 ALA A C 1
ATOM 665 O O . ALA A 1 88 ? -9.344 -1.631 -3.622 1.00 86.62 88 ALA A O 1
ATOM 666 N N . LEU A 1 89 ? -8.306 -2.390 -5.457 1.00 90.12 89 LEU A N 1
ATOM 667 C CA . LEU A 1 89 ? -9.424 -3.235 -5.891 1.00 90.12 89 LEU A CA 1
ATOM 668 C C . LEU A 1 89 ? -9.677 -4.397 -4.925 1.00 90.12 89 LEU A C 1
ATOM 670 O O . LEU A 1 89 ? -10.826 -4.658 -4.563 1.00 90.12 89 LEU A O 1
ATOM 674 N N . ALA A 1 90 ? -8.616 -5.076 -4.483 1.00 89.25 90 ALA A N 1
ATOM 675 C CA . ALA A 1 90 ? -8.706 -6.158 -3.509 1.00 89.25 90 ALA A CA 1
ATOM 676 C C . ALA A 1 90 ? -9.276 -5.657 -2.173 1.00 89.25 90 ALA A C 1
ATOM 678 O O . ALA A 1 90 ? -10.191 -6.273 -1.622 1.00 89.25 90 ALA A O 1
ATOM 679 N N . PHE A 1 91 ? -8.802 -4.501 -1.699 1.00 83.56 91 PHE A N 1
ATOM 680 C CA . PHE A 1 91 ? -9.323 -3.840 -0.508 1.00 83.56 91 PHE A CA 1
ATOM 681 C C . PHE A 1 91 ? -10.796 -3.464 -0.679 1.00 83.56 91 PHE A C 1
ATOM 683 O O . PHE A 1 91 ? -11.610 -3.797 0.176 1.00 83.56 91 PHE A O 1
ATOM 690 N N . GLY A 1 92 ? -11.172 -2.854 -1.805 1.00 85.19 92 GLY A N 1
ATOM 691 C CA . GLY A 1 92 ? -12.561 -2.509 -2.104 1.00 85.19 92 GLY A CA 1
ATOM 692 C C . GLY A 1 92 ? -13.481 -3.732 -2.148 1.00 85.19 92 GLY A C 1
ATOM 693 O O . GLY A 1 92 ? -14.617 -3.676 -1.677 1.00 85.19 92 GLY A O 1
ATOM 694 N N . TRP A 1 93 ? -13.000 -4.867 -2.661 1.00 89.56 93 TRP A N 1
ATOM 695 C CA . TRP A 1 93 ? -13.763 -6.113 -2.645 1.00 89.56 93 TRP A CA 1
ATOM 696 C C . TRP A 1 93 ? -13.911 -6.685 -1.232 1.00 89.56 93 TRP A C 1
ATOM 698 O O . TRP A 1 93 ? -15.012 -7.083 -0.843 1.00 89.56 93 TRP A O 1
ATOM 708 N N . TYR A 1 94 ? -12.836 -6.693 -0.445 1.00 84.50 94 TYR A N 1
ATOM 709 C CA . TYR A 1 94 ? -12.883 -7.141 0.943 1.00 84.50 94 TYR A CA 1
ATOM 710 C C . TYR A 1 94 ? -13.794 -6.248 1.798 1.00 84.50 94 TYR A C 1
ATOM 712 O O . TYR A 1 94 ? -14.642 -6.756 2.530 1.00 84.50 94 TYR A O 1
ATOM 720 N N . ALA A 1 95 ? -13.706 -4.926 1.629 1.00 82.81 95 ALA A N 1
ATOM 721 C CA . ALA A 1 95 ? -14.523 -3.942 2.333 1.00 82.81 95 ALA A CA 1
ATOM 722 C C . ALA A 1 95 ? -16.027 -4.154 2.100 1.00 82.81 95 ALA A C 1
ATOM 724 O O . ALA A 1 95 ? -16.809 -4.033 3.036 1.00 82.81 95 ALA A O 1
ATOM 725 N N . LYS A 1 96 ? -16.445 -4.573 0.895 1.00 80.50 96 LYS A N 1
ATOM 726 C CA . LYS A 1 96 ? -17.854 -4.923 0.619 1.00 80.50 96 LYS A CA 1
ATOM 727 C C . LYS A 1 96 ? -18.375 -6.093 1.458 1.00 80.50 96 LYS A C 1
ATOM 729 O O . LYS A 1 96 ? -19.582 -6.218 1.632 1.00 80.50 96 LYS A O 1
ATOM 734 N N . ARG A 1 97 ? -17.492 -6.978 1.925 1.00 80.56 97 ARG A N 1
ATOM 735 C CA . ARG A 1 97 ? -17.843 -8.136 2.764 1.00 80.56 97 ARG A CA 1
ATOM 736 C C . ARG A 1 97 ? -17.617 -7.880 4.252 1.00 80.56 97 ARG A C 1
ATOM 738 O O . ARG A 1 97 ? -18.041 -8.694 5.069 1.00 80.56 97 ARG A O 1
ATOM 745 N N . TYR A 1 98 ? -16.951 -6.787 4.610 1.00 78.38 98 TYR A N 1
ATOM 746 C CA . TYR A 1 98 ? -16.616 -6.487 5.992 1.00 78.38 98 TYR A CA 1
ATOM 747 C C . TYR A 1 98 ? -17.835 -5.918 6.728 1.00 78.38 98 TYR A C 1
ATOM 749 O O . TYR A 1 98 ? -18.371 -4.874 6.359 1.00 78.38 98 TYR A O 1
ATOM 757 N N . ARG A 1 99 ? -18.289 -6.607 7.782 1.00 71.94 99 ARG A N 1
ATOM 758 C CA . ARG A 1 99 ? -19.377 -6.129 8.644 1.00 71.94 99 ARG A CA 1
ATOM 759 C C . ARG A 1 99 ? -18.790 -5.245 9.738 1.00 71.94 99 ARG A C 1
ATOM 761 O O . ARG A 1 99 ? -18.040 -5.745 10.570 1.00 71.94 99 ARG A O 1
ATOM 768 N N . MET A 1 100 ? -19.159 -3.967 9.754 1.00 70.69 100 MET A N 1
ATOM 769 C CA . MET A 1 100 ? -18.744 -3.053 10.820 1.00 70.69 100 MET A CA 1
ATOM 770 C C . MET A 1 100 ? -19.353 -3.489 12.158 1.00 70.69 100 MET A C 1
ATOM 772 O O . MET A 1 100 ? -20.565 -3.692 12.257 1.00 70.69 100 MET A O 1
ATOM 776 N N . VAL A 1 101 ? -18.507 -3.663 13.171 1.00 71.69 101 VAL A N 1
ATOM 777 C CA . VAL A 1 101 ? -18.891 -3.966 14.553 1.00 71.69 101 VAL A CA 1
ATOM 778 C C . VAL A 1 101 ? -18.181 -2.952 15.444 1.00 71.69 101 VAL A C 1
ATOM 780 O O . VAL A 1 101 ? -17.021 -3.122 15.808 1.00 71.69 101 VAL A O 1
ATOM 783 N N . ASP A 1 102 ? -18.875 -1.855 15.740 1.00 62.78 102 ASP A N 1
ATOM 784 C CA . ASP A 1 102 ? -18.326 -0.775 16.557 1.00 62.78 102 ASP A CA 1
ATOM 785 C C . ASP A 1 102 ? -18.220 -1.188 18.026 1.00 62.78 102 ASP A C 1
ATOM 787 O O . ASP A 1 102 ? -19.215 -1.528 18.666 1.00 62.78 102 ASP A O 1
ATOM 791 N N . ASN A 1 103 ? -17.012 -1.077 18.580 1.00 60.94 103 ASN A N 1
ATOM 792 C CA . ASN A 1 103 ? -16.734 -1.312 19.998 1.00 60.94 103 ASN A CA 1
ATOM 793 C C . ASN A 1 103 ? -16.577 0.001 20.791 1.00 60.94 103 ASN A C 1
ATOM 795 O O . ASN A 1 103 ? -16.253 -0.017 21.976 1.00 60.94 103 ASN A O 1
ATOM 799 N N . TYR A 1 104 ? -16.834 1.157 20.164 1.00 55.34 104 TYR A N 1
ATOM 800 C CA . TYR A 1 104 ? -16.705 2.482 20.787 1.00 55.34 104 TYR A CA 1
ATOM 801 C C . TYR A 1 104 ? -17.767 2.764 21.874 1.00 55.34 104 TYR A C 1
ATOM 803 O O . TYR A 1 104 ? -17.696 3.782 22.555 1.00 55.34 104 TYR A O 1
ATOM 811 N N . ARG A 1 105 ? -18.767 1.886 22.051 1.00 49.88 105 ARG A N 1
ATOM 812 C CA . ARG A 1 105 ? -19.945 2.146 22.899 1.00 49.88 105 ARG A CA 1
ATOM 813 C C . ARG A 1 105 ? -20.371 0.998 23.820 1.00 49.88 105 ARG A C 1
ATOM 815 O O . ARG A 1 105 ? -21.558 0.823 24.080 1.00 49.88 105 ARG A O 1
ATOM 822 N N . SER A 1 106 ? -19.424 0.241 24.363 1.00 44.06 106 SER A N 1
ATOM 823 C CA . SER A 1 106 ? -19.698 -0.612 25.526 1.00 44.06 106 SER A CA 1
ATOM 824 C C . SER A 1 106 ? -18.793 -0.221 26.695 1.00 44.06 106 SER A C 1
ATOM 826 O O . SER A 1 106 ? -17.625 -0.609 26.708 1.00 44.06 106 SER A O 1
ATOM 828 N N . ALA A 1 107 ? -19.411 0.488 27.651 1.00 40.62 107 ALA A N 1
ATOM 829 C CA . ALA A 1 107 ? -18.906 1.085 28.897 1.00 40.62 107 ALA A CA 1
ATOM 830 C C . ALA A 1 107 ? -18.346 2.510 28.770 1.00 40.62 107 ALA A C 1
ATOM 832 O O . ALA A 1 107 ? -1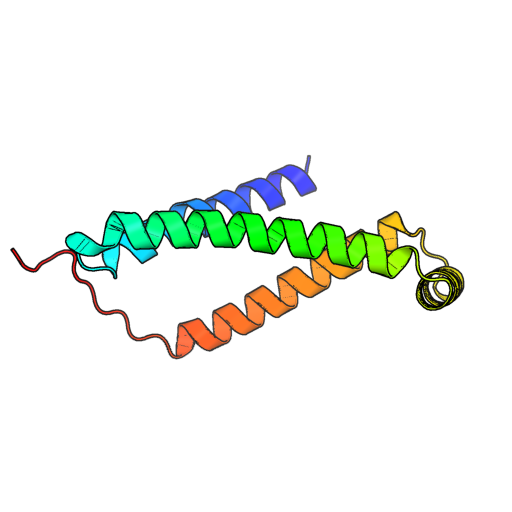7.192 2.679 28.322 1.00 40.62 107 ALA A O 1
#

pLDDT: mean 79.2, std 9.66, range [40.62, 91.44]

InterPro domains:
  IPR000109 Proton-dependent oligopeptide transporter family [PF00854] (3-48)
  IPR036259 MFS transporter superfamily [G3DSA:1.20.1250.20] (1-107)